Protein AF-A0A9D9QZM9-F1 (afdb_monomer_lite)

Structure (mmCIF, N/CA/C/O backbone):
data_AF-A0A9D9QZM9-F1
#
_entry.id   AF-A0A9D9QZM9-F1
#
loop_
_atom_site.group_PDB
_atom_site.id
_atom_site.type_symbol
_atom_site.label_atom_id
_atom_site.label_alt_id
_atom_site.label_comp_id
_atom_site.label_asym_id
_atom_site.label_entity_id
_atom_site.label_seq_id
_atom_site.pdbx_PDB_ins_code
_atom_site.Cartn_x
_atom_site.Cartn_y
_atom_site.Cartn_z
_atom_site.occupancy
_atom_site.B_iso_or_equiv
_atom_site.auth_seq_id
_atom_site.auth_comp_id
_atom_site.auth_asym_id
_atom_site.auth_atom_id
_atom_site.pdbx_PDB_model_num
ATOM 1 N N . MET A 1 1 ? 3.176 19.539 4.051 1.00 55.28 1 MET A N 1
ATOM 2 C CA . MET A 1 1 ? 1.906 19.740 3.320 1.00 55.28 1 MET A CA 1
ATOM 3 C C . MET A 1 1 ? 0.900 20.371 4.266 1.00 55.28 1 MET A C 1
ATOM 5 O O . MET A 1 1 ? 0.868 19.980 5.426 1.00 55.28 1 MET A O 1
ATOM 9 N N . THR A 1 2 ? 0.128 21.359 3.819 1.00 60.81 2 THR A N 1
ATOM 10 C CA . THR A 1 2 ? -0.936 21.967 4.634 1.00 60.81 2 THR A CA 1
ATOM 11 C C . THR A 1 2 ? -2.065 20.949 4.802 1.00 60.81 2 THR A C 1
ATOM 13 O O . THR A 1 2 ? -2.645 20.524 3.804 1.00 60.81 2 THR A O 1
ATOM 16 N N . LYS A 1 3 ? -2.346 20.512 6.037 1.00 71.19 3 LYS A N 1
ATOM 17 C CA . LYS A 1 3 ? -3.425 19.551 6.315 1.00 71.19 3 LYS A CA 1
ATOM 18 C C . LYS A 1 3 ? -4.782 20.231 6.103 1.00 71.19 3 LYS A C 1
ATOM 20 O O . 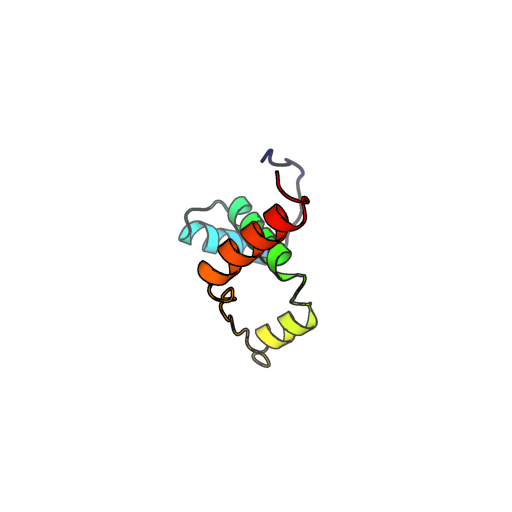LYS A 1 3 ? -5.020 21.313 6.638 1.00 71.19 3 LYS A O 1
ATOM 25 N N . SER A 1 4 ? -5.659 19.608 5.317 1.00 74.81 4 SER A N 1
ATOM 26 C CA . SER A 1 4 ? -7.058 20.036 5.214 1.00 74.81 4 SER A CA 1
ATOM 27 C C . SER A 1 4 ? -7.784 19.673 6.510 1.00 74.81 4 SER A C 1
ATOM 29 O O . SER A 1 4 ? -7.651 18.551 6.987 1.00 74.81 4 SER A O 1
ATOM 31 N N . ALA A 1 5 ? -8.544 20.606 7.083 1.00 72.25 5 ALA A N 1
ATOM 32 C CA . ALA A 1 5 ? -9.253 20.416 8.353 1.00 72.25 5 ALA A CA 1
ATOM 33 C C . ALA A 1 5 ? -10.731 20.007 8.174 1.00 72.25 5 ALA A C 1
ATOM 35 O O . ALA A 1 5 ? -11.541 20.183 9.084 1.00 72.25 5 ALA A O 1
ATOM 36 N N . ALA A 1 6 ? -11.111 19.499 6.998 1.00 76.81 6 ALA A N 1
ATOM 37 C CA . ALA A 1 6 ? -12.489 19.099 6.734 1.00 76.81 6 ALA A CA 1
ATOM 38 C C . ALA A 1 6 ? -12.841 17.790 7.476 1.00 76.81 6 ALA A C 1
ATOM 40 O O . ALA A 1 6 ? -12.133 16.793 7.309 1.00 76.81 6 ALA A O 1
ATOM 41 N N . PRO A 1 7 ? -13.930 17.750 8.267 1.00 85.12 7 PRO A N 1
ATOM 42 C CA . PRO A 1 7 ? -14.350 16.529 8.941 1.00 85.12 7 PRO A CA 1
ATOM 43 C C . PRO A 1 7 ? -14.867 15.499 7.927 1.00 85.12 7 PRO A C 1
ATOM 45 O O . PRO A 1 7 ? -15.769 15.787 7.141 1.00 85.12 7 PRO A O 1
ATOM 48 N N . ILE A 1 8 ? -14.320 14.283 7.981 1.00 87.81 8 ILE A N 1
ATOM 49 C CA . ILE A 1 8 ? -14.765 13.127 7.191 1.00 87.81 8 ILE A CA 1
ATOM 50 C C . ILE A 1 8 ? -15.302 12.038 8.120 1.00 87.81 8 ILE A C 1
ATOM 52 O O . ILE A 1 8 ? -14.768 11.815 9.205 1.00 87.81 8 ILE A O 1
ATOM 56 N N . ARG A 1 9 ? -16.376 11.359 7.704 1.00 93.06 9 ARG A N 1
ATOM 57 C CA . ARG A 1 9 ? -16.889 10.181 8.417 1.00 93.06 9 ARG A CA 1
ATOM 58 C C . ARG A 1 9 ? -16.209 8.936 7.867 1.00 93.06 9 ARG A C 1
ATOM 60 O O . ARG A 1 9 ? -16.216 8.723 6.659 1.00 93.06 9 ARG A O 1
ATOM 67 N N . LEU A 1 10 ? -15.657 8.128 8.760 1.00 92.94 10 LEU A N 1
ATOM 68 C CA . LEU A 1 10 ? -15.002 6.865 8.445 1.00 92.94 10 LEU A CA 1
ATOM 69 C C . LEU A 1 10 ? -15.671 5.731 9.219 1.00 92.94 10 LEU A C 1
ATOM 71 O O . LEU A 1 10 ? -16.349 5.969 10.219 1.00 92.94 10 LEU A O 1
ATOM 75 N N . GLN A 1 11 ? -15.492 4.507 8.731 1.00 96.75 11 GLN A N 1
ATOM 76 C CA . GLN A 1 11 ? -15.955 3.311 9.428 1.00 96.75 11 GLN A CA 1
ATOM 77 C C . GLN A 1 11 ? -15.242 3.180 10.778 1.00 96.75 11 GLN A C 1
ATOM 79 O O . GLN A 1 11 ? -14.052 3.484 10.886 1.00 96.75 11 GLN A O 1
ATOM 84 N N . GLU A 1 12 ? -15.964 2.718 11.797 1.00 96.38 12 GLU A N 1
ATOM 85 C CA . GLU A 1 12 ? -15.413 2.554 13.144 1.00 96.38 12 GLU A CA 1
ATOM 86 C C . GLU A 1 12 ? -14.243 1.563 13.157 1.00 96.38 12 GLU A C 1
ATOM 88 O O . GLU A 1 12 ? -13.182 1.877 13.693 1.00 96.38 12 GLU A O 1
ATOM 93 N N . ASP A 1 13 ? -14.383 0.434 12.462 1.00 97.38 13 ASP A N 1
ATOM 94 C CA . ASP A 1 13 ? -13.337 -0.588 12.365 1.00 97.38 13 ASP A CA 1
ATOM 95 C C . ASP A 1 13 ? -12.044 -0.033 11.747 1.00 97.38 13 ASP A C 1
ATOM 97 O O . ASP A 1 13 ? -10.943 -0.336 12.208 1.00 97.38 13 ASP A O 1
ATOM 101 N N . LEU A 1 14 ? -12.164 0.848 10.743 1.00 96.81 14 LEU A N 1
ATOM 102 C CA . LEU A 1 14 ? -11.014 1.521 10.134 1.00 96.81 14 LEU A CA 1
ATOM 103 C C . LEU A 1 14 ? -10.312 2.439 11.143 1.00 96.81 14 LEU A C 1
ATOM 105 O O . LEU A 1 14 ? -9.083 2.455 11.216 1.00 96.81 14 LEU A O 1
ATOM 109 N N . MET A 1 15 ? -11.086 3.189 11.931 1.00 96.69 15 MET A N 1
ATOM 110 C CA . MET A 1 15 ? -10.559 4.083 12.964 1.00 96.69 15 MET A CA 1
ATOM 111 C C . MET A 1 15 ? -9.834 3.296 14.062 1.00 96.69 15 MET A C 1
ATOM 113 O O . MET A 1 15 ? -8.719 3.652 14.445 1.00 96.69 15 MET A O 1
ATOM 117 N N . GLN A 1 16 ? -10.426 2.195 14.531 1.00 97.44 16 GLN A N 1
ATOM 118 C CA . GLN A 1 16 ? -9.822 1.327 15.544 1.00 97.44 16 GLN A CA 1
ATOM 119 C C . GLN A 1 16 ? -8.530 0.674 15.030 1.00 97.44 16 GLN A C 1
ATOM 121 O O . GLN A 1 16 ? -7.500 0.714 15.710 1.00 97.44 16 GLN A O 1
ATOM 126 N N . ALA A 1 17 ? -8.543 0.144 13.803 1.00 97.75 17 ALA A N 1
ATOM 127 C CA . ALA A 1 17 ? -7.357 -0.437 13.179 1.00 97.75 17 ALA A CA 1
ATOM 128 C C . ALA A 1 17 ? -6.231 0.599 13.010 1.00 97.75 17 ALA A C 1
ATOM 130 O O . ALA A 1 17 ? -5.056 0.291 13.243 1.00 97.75 17 ALA A O 1
ATOM 131 N N . ALA A 1 18 ? -6.579 1.831 12.622 1.00 97.69 18 ALA A N 1
ATOM 132 C CA . ALA A 1 18 ? -5.627 2.927 12.475 1.00 97.69 18 ALA A CA 1
ATOM 133 C C . ALA A 1 18 ? -5.027 3.355 13.818 1.00 97.69 18 ALA A C 1
ATOM 135 O O . ALA A 1 18 ? -3.831 3.630 13.877 1.00 97.69 18 ALA A O 1
ATOM 136 N N . ALA A 1 19 ? -5.818 3.377 14.895 1.00 97.31 19 ALA A N 1
ATOM 137 C CA . ALA A 1 19 ? -5.334 3.684 16.239 1.00 97.31 19 ALA A CA 1
ATOM 138 C C . ALA A 1 19 ? -4.269 2.675 16.689 1.00 97.31 19 ALA A C 1
ATOM 140 O O . ALA A 1 19 ? -3.155 3.060 17.040 1.00 97.31 19 ALA A O 1
ATOM 141 N N . LEU A 1 20 ? -4.597 1.382 16.592 1.00 97.62 20 LEU A N 1
ATOM 142 C CA . LEU A 1 20 ? -3.725 0.287 17.014 1.00 97.62 20 LEU A CA 1
ATOM 143 C C . LEU A 1 20 ? -2.426 0.243 16.199 1.00 97.62 20 LEU A C 1
ATOM 145 O O . LEU A 1 20 ? -1.328 0.095 16.735 1.00 97.62 20 LEU A O 1
ATOM 149 N N . THR A 1 21 ? -2.545 0.381 14.878 1.00 97.69 21 THR A N 1
ATOM 150 C CA . THR A 1 21 ? -1.381 0.370 13.986 1.00 97.69 21 THR A CA 1
ATOM 151 C C . THR A 1 21 ? -0.540 1.629 14.183 1.00 97.69 21 THR A C 1
ATOM 153 O O . THR A 1 21 ? 0.685 1.546 14.246 1.00 97.69 21 THR A O 1
ATOM 156 N N . GLY A 1 22 ? -1.186 2.787 14.327 1.00 97.12 22 GLY A N 1
ATOM 157 C CA . GLY A 1 22 ? -0.522 4.063 14.564 1.00 97.12 22 GLY A CA 1
ATOM 158 C C . GLY A 1 22 ? 0.312 4.041 15.840 1.00 97.12 22 GLY A C 1
ATOM 159 O O . GLY A 1 22 ? 1.483 4.408 15.796 1.00 97.12 22 GLY A O 1
ATOM 160 N N . GLU A 1 23 ? -0.229 3.506 16.939 1.00 96.56 23 GLU A N 1
ATOM 161 C CA . GLU A 1 23 ? 0.497 3.349 18.205 1.00 96.56 23 GLU A CA 1
ATOM 162 C C . GLU A 1 23 ? 1.803 2.562 18.020 1.00 96.56 23 GLU A C 1
ATOM 164 O O . GLU A 1 23 ? 2.871 3.017 18.435 1.00 96.56 23 GLU A O 1
ATOM 169 N N . ARG A 1 24 ? 1.746 1.436 17.297 1.00 96.94 24 ARG A N 1
ATOM 170 C CA . ARG A 1 24 ? 2.919 0.598 16.997 1.00 96.94 24 ARG A CA 1
ATOM 171 C C . ARG A 1 24 ? 4.001 1.330 16.199 1.00 96.94 24 ARG A C 1
ATOM 173 O O . ARG A 1 24 ? 5.180 1.020 16.354 1.00 96.94 24 ARG A O 1
ATOM 180 N N . PHE A 1 25 ? 3.614 2.251 15.320 1.00 96.00 25 PHE A N 1
ATOM 181 C CA . PHE A 1 25 ? 4.534 2.979 14.442 1.00 96.00 25 PHE A CA 1
ATOM 182 C C . PHE A 1 25 ? 4.767 4.435 14.868 1.00 96.00 25 PHE A C 1
ATOM 184 O O . PHE A 1 25 ? 5.327 5.204 14.088 1.00 96.00 25 PHE A O 1
ATOM 191 N N . HIS A 1 26 ? 4.361 4.810 16.085 1.00 96.38 26 HIS A N 1
ATOM 192 C CA . HIS A 1 26 ? 4.462 6.174 16.614 1.00 96.38 26 HIS A CA 1
ATOM 193 C C . HIS A 1 26 ? 3.809 7.234 15.707 1.00 96.38 26 HIS A C 1
ATOM 195 O O . HIS A 1 26 ? 4.351 8.319 15.501 1.00 96.38 26 HIS A O 1
ATOM 201 N N . ARG A 1 27 ? 2.635 6.910 15.156 1.00 96.25 27 ARG A N 1
ATOM 202 C CA . ARG A 1 27 ? 1.803 7.796 14.331 1.00 96.25 27 ARG A CA 1
ATOM 203 C C . ARG A 1 27 ? 0.461 8.042 15.004 1.00 96.25 27 ARG A C 1
ATOM 205 O O . ARG A 1 27 ? -0.106 7.145 15.626 1.00 96.25 27 ARG A O 1
ATOM 212 N N . SER A 1 28 ? -0.087 9.242 14.835 1.00 95.88 28 SER A N 1
ATOM 213 C CA . SER A 1 28 ? -1.494 9.481 15.157 1.00 95.88 28 SER A CA 1
ATOM 214 C C . SER A 1 28 ? -2.405 8.652 14.246 1.00 95.88 28 SER A C 1
ATOM 216 O O . SER A 1 28 ? -2.019 8.240 13.152 1.00 95.88 28 SER A O 1
ATOM 218 N N . MET A 1 29 ? -3.653 8.452 14.666 1.00 95.31 29 MET A N 1
ATOM 219 C CA . MET A 1 29 ? -4.656 7.749 13.860 1.00 95.31 29 MET A CA 1
ATOM 220 C C . MET A 1 29 ? -4.833 8.382 12.471 1.00 95.31 29 MET A C 1
ATOM 222 O O . MET A 1 29 ? -4.874 7.676 11.467 1.00 95.31 29 MET A O 1
ATOM 226 N N . ALA A 1 30 ? -4.882 9.717 12.409 1.00 93.44 30 ALA A N 1
ATOM 227 C CA . ALA A 1 30 ? -4.992 10.450 11.152 1.00 93.44 30 ALA A CA 1
ATOM 228 C C . ALA A 1 30 ? -3.769 10.217 10.252 1.00 93.44 30 ALA A C 1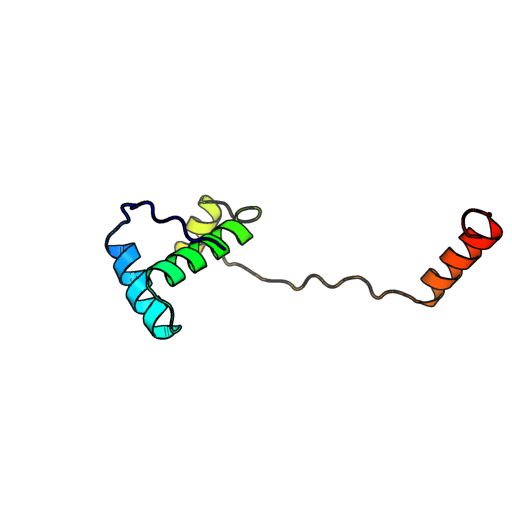
ATOM 230 O O . ALA A 1 30 ? -3.928 9.915 9.075 1.00 93.44 30 ALA A O 1
ATOM 231 N N . GLU A 1 31 ? -2.556 10.279 10.808 1.00 95.31 31 GLU A N 1
ATOM 232 C CA . GLU A 1 31 ? -1.325 9.994 10.057 1.00 95.31 31 GLU A CA 1
ATOM 233 C C . GLU A 1 31 ? -1.261 8.543 9.578 1.00 95.31 31 GLU A C 1
ATOM 235 O O . GLU A 1 31 ? -0.761 8.272 8.490 1.00 95.31 31 GLU A O 1
ATOM 240 N N . GLN A 1 32 ? -1.790 7.600 10.357 1.00 97.62 32 GLN A N 1
ATOM 241 C CA . GLN A 1 32 ? -1.853 6.203 9.949 1.00 97.62 32 GLN A CA 1
ATOM 242 C C . GLN A 1 32 ? -2.838 5.985 8.787 1.00 97.62 32 GLN A C 1
ATOM 244 O O . GLN A 1 32 ? -2.537 5.223 7.868 1.00 97.62 32 GLN A O 1
ATOM 249 N N . ILE A 1 33 ? -3.981 6.678 8.792 1.00 96.31 33 ILE A N 1
ATOM 250 C CA . ILE A 1 33 ? -4.942 6.666 7.678 1.00 96.31 33 ILE A CA 1
ATOM 251 C C . ILE A 1 33 ? -4.333 7.323 6.434 1.00 96.31 33 ILE A C 1
ATOM 253 O O . ILE A 1 33 ? -4.441 6.769 5.341 1.00 96.31 33 ILE A O 1
ATOM 257 N N . GLU A 1 34 ? -3.664 8.470 6.590 1.00 95.12 34 GLU A N 1
ATOM 258 C CA . GLU A 1 34 ? -2.942 9.139 5.500 1.00 95.12 34 GLU A CA 1
ATOM 259 C C . GLU A 1 34 ? -1.889 8.207 4.883 1.00 95.12 34 GLU A C 1
ATOM 261 O O . GLU A 1 34 ? -1.828 8.081 3.662 1.00 95.12 34 GLU A O 1
ATOM 266 N N . TYR A 1 35 ? -1.131 7.485 5.712 1.00 97.06 35 TYR A N 1
ATOM 267 C CA . TYR A 1 35 ? -0.128 6.523 5.257 1.00 97.06 35 TYR A CA 1
ATOM 268 C C . TYR A 1 35 ? -0.734 5.362 4.452 1.00 97.06 35 TYR A C 1
ATOM 270 O O . TYR A 1 35 ? -0.226 5.007 3.388 1.00 97.06 35 TYR A O 1
ATOM 278 N N 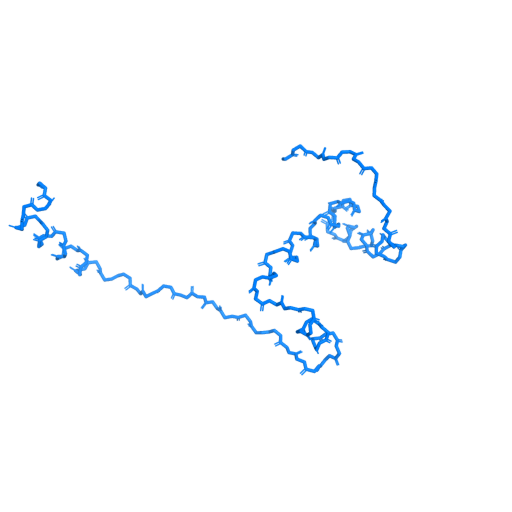. TRP A 1 36 ? -1.844 4.777 4.913 1.00 96.94 36 TRP A N 1
ATOM 279 C CA . TRP A 1 36 ? -2.555 3.751 4.140 1.00 96.94 36 TRP A CA 1
ATOM 280 C C . TRP A 1 36 ? -3.099 4.293 2.817 1.00 96.94 36 TRP A C 1
ATOM 282 O O . TRP A 1 36 ? -2.987 3.624 1.789 1.00 96.94 36 TRP A O 1
ATOM 292 N N . ALA A 1 37 ? -3.643 5.512 2.822 1.00 95.50 37 ALA A N 1
ATOM 293 C CA . ALA A 1 37 ? -4.138 6.160 1.615 1.00 95.50 37 ALA A CA 1
ATOM 294 C C . ALA A 1 37 ? -3.011 6.449 0.609 1.00 95.50 37 ALA A C 1
ATOM 296 O O . ALA A 1 37 ? -3.207 6.262 -0.591 1.00 95.50 37 ALA A O 1
ATOM 297 N N . GLU A 1 38 ? -1.835 6.875 1.074 1.00 96.56 38 GLU A N 1
ATOM 298 C CA . GLU A 1 38 ? -0.653 7.080 0.232 1.00 96.56 38 GLU A CA 1
ATOM 299 C C . GLU A 1 38 ? -0.188 5.767 -0.407 1.00 96.56 38 GLU A C 1
ATOM 301 O O . GLU A 1 38 ? -0.020 5.709 -1.625 1.00 96.56 38 GLU A O 1
ATOM 306 N N . MET A 1 39 ? -0.074 4.688 0.375 1.00 95.31 39 MET A N 1
ATOM 307 C CA . MET A 1 39 ? 0.268 3.370 -0.171 1.00 95.31 39 MET A CA 1
ATOM 308 C C . MET A 1 39 ? -0.740 2.907 -1.225 1.00 95.31 39 MET A C 1
ATOM 310 O O . MET A 1 39 ? -0.329 2.466 -2.295 1.00 95.31 39 MET A O 1
ATOM 314 N N . GLY A 1 40 ? -2.042 3.059 -0.960 1.00 94.69 40 GLY A N 1
ATOM 315 C CA . GLY A 1 40 ? -3.092 2.723 -1.921 1.00 94.69 40 GLY A CA 1
ATOM 316 C C . GLY A 1 40 ? -2.969 3.505 -3.232 1.00 94.69 40 GLY A C 1
ATOM 317 O O . GLY A 1 40 ? -3.071 2.916 -4.304 1.00 94.69 40 GLY A O 1
ATOM 318 N N . ARG A 1 41 ? -2.678 4.814 -3.171 1.00 95.69 41 ARG A N 1
ATOM 319 C CA . ARG A 1 41 ? -2.445 5.637 -4.375 1.00 95.69 41 ARG A CA 1
ATOM 320 C C . ARG A 1 41 ? -1.192 5.224 -5.142 1.00 95.69 41 ARG A C 1
ATOM 322 O O . ARG A 1 41 ? -1.204 5.273 -6.365 1.00 95.69 41 ARG A O 1
ATOM 329 N N . ASN A 1 42 ? -0.125 4.831 -4.447 1.00 94.50 42 ASN A N 1
ATOM 330 C CA . ASN A 1 42 ? 1.132 4.445 -5.091 1.00 94.50 42 ASN A CA 1
ATOM 331 C C . ASN A 1 42 ? 0.994 3.164 -5.924 1.00 94.50 42 ASN A C 1
ATOM 333 O O . ASN A 1 42 ? 1.691 3.013 -6.923 1.00 94.50 42 ASN A O 1
ATOM 337 N N . VAL A 1 43 ? 0.101 2.252 -5.529 1.00 94.31 43 VAL A N 1
ATOM 338 C CA . VAL A 1 43 ? -0.077 0.955 -6.204 1.00 94.31 43 VAL A CA 1
ATOM 339 C C . VAL A 1 43 ? -1.309 0.887 -7.107 1.00 94.31 43 VAL A C 1
ATOM 341 O O . VAL A 1 43 ? -1.451 -0.078 -7.848 1.00 94.31 43 VAL A O 1
ATOM 344 N N . SER A 1 44 ? -2.181 1.900 -7.113 1.00 94.44 44 SER A N 1
ATOM 345 C CA . SER A 1 44 ? -3.453 1.857 -7.857 1.00 94.44 44 SER A CA 1
ATOM 346 C C . SER A 1 44 ? -3.314 1.824 -9.382 1.00 94.44 44 SER A C 1
ATOM 348 O O . SER A 1 44 ? -4.294 1.589 -10.081 1.00 94.44 44 SER A O 1
ATOM 350 N N . GLN A 1 45 ? -2.117 2.076 -9.916 1.00 93.31 45 GLN A N 1
ATOM 351 C CA . GLN A 1 45 ? -1.829 1.925 -11.347 1.00 93.31 45 GLN A CA 1
ATOM 352 C C . GLN A 1 45 ? -1.531 0.474 -11.750 1.00 93.31 45 GLN A C 1
ATOM 354 O O . GLN A 1 45 ? -1.528 0.170 -12.939 1.00 93.31 45 GLN A O 1
ATOM 359 N N . VAL A 1 46 ? -1.231 -0.394 -10.778 1.00 93.94 46 VAL A N 1
ATOM 360 C CA . VAL A 1 46 ? -0.765 -1.773 -11.009 1.00 93.94 46 VAL A CA 1
ATOM 361 C C . VAL A 1 46 ? -1.578 -2.831 -10.262 1.00 93.94 46 VAL A C 1
ATOM 363 O O . VAL A 1 46 ? -1.381 -4.011 -10.521 1.00 93.94 46 VAL A O 1
ATOM 366 N N . LEU A 1 47 ? -2.453 -2.424 -9.340 1.00 95.25 47 LEU A N 1
ATOM 367 C CA . LEU A 1 47 ? -3.401 -3.286 -8.639 1.00 95.25 47 LEU A CA 1
ATOM 368 C C . LEU A 1 47 ? -4.804 -2.699 -8.758 1.00 95.25 47 LEU A C 1
ATOM 370 O O . LEU A 1 47 ? -5.003 -1.512 -8.478 1.00 95.25 47 LEU A O 1
ATOM 374 N N . ASP A 1 48 ? -5.769 -3.543 -9.103 1.00 94.88 48 ASP A N 1
ATOM 375 C CA . ASP A 1 48 ? -7.188 -3.198 -9.116 1.00 94.88 48 ASP A CA 1
ATOM 376 C C . ASP A 1 48 ? -7.962 -3.851 -7.939 1.00 94.88 48 ASP A C 1
ATOM 378 O O . ASP A 1 48 ? -7.384 -4.584 -7.124 1.00 94.88 48 ASP A O 1
ATOM 382 N N . PRO A 1 49 ? -9.263 -3.547 -7.753 1.00 94.25 49 PRO A N 1
ATOM 383 C CA . PRO A 1 49 ? -10.050 -4.135 -6.669 1.00 94.25 49 PRO A CA 1
ATOM 384 C C . PRO A 1 49 ? -10.169 -5.667 -6.712 1.00 94.25 49 PRO A C 1
ATOM 386 O O . PRO A 1 49 ? -10.234 -6.286 -5.646 1.00 94.25 49 PRO A O 1
ATOM 389 N N . ASP A 1 50 ? -10.186 -6.278 -7.898 1.00 96.25 50 ASP A N 1
ATOM 390 C CA . ASP A 1 50 ? -10.306 -7.731 -8.056 1.00 96.25 50 ASP A CA 1
ATOM 391 C C . ASP A 1 50 ? -8.981 -8.424 -7.697 1.00 96.25 50 ASP A C 1
ATOM 393 O O . ASP A 1 50 ? -8.983 -9.477 -7.043 1.00 96.25 50 ASP A O 1
ATOM 397 N N . ASP A 1 51 ? -7.846 -7.794 -8.018 1.00 96.06 51 ASP A N 1
ATOM 398 C CA . ASP A 1 51 ? -6.522 -8.221 -7.556 1.00 96.06 51 ASP A CA 1
ATOM 399 C C . ASP A 1 51 ? -6.447 -8.212 -6.023 1.00 96.06 51 ASP A C 1
ATOM 401 O O . ASP A 1 51 ? -6.053 -9.203 -5.399 1.00 96.06 51 ASP A O 1
ATOM 405 N N . LEU A 1 52 ? -6.862 -7.106 -5.392 1.00 95.00 52 LEU A N 1
ATOM 406 C CA . LEU A 1 52 ? -6.857 -6.961 -3.932 1.00 95.00 52 LEU A CA 1
ATOM 407 C C . LEU A 1 52 ? -7.772 -7.986 -3.253 1.00 95.00 52 LEU A C 1
ATOM 409 O O . LEU A 1 52 ? -7.394 -8.568 -2.230 1.00 95.00 52 LEU A O 1
ATOM 413 N N . LEU A 1 53 ? -8.947 -8.250 -3.831 1.00 96.50 53 LEU A N 1
ATOM 414 C CA . LEU A 1 53 ? -9.853 -9.287 -3.345 1.00 96.50 53 LEU A CA 1
ATOM 415 C C . LEU A 1 53 ? -9.199 -10.671 -3.436 1.00 96.50 53 LEU A C 1
ATOM 417 O O . LEU A 1 53 ? -9.182 -11.401 -2.444 1.00 96.50 53 LEU A O 1
ATOM 421 N N . SER A 1 54 ? -8.590 -11.002 -4.575 1.00 97.69 54 SER A N 1
ATOM 422 C CA . SER A 1 54 ? -7.891 -12.275 -4.786 1.00 97.69 54 SER A CA 1
ATOM 423 C C . SER A 1 54 ? -6.734 -12.468 -3.803 1.00 97.69 54 SER A C 1
ATOM 425 O O . SER A 1 54 ? -6.553 -13.559 -3.260 1.00 97.69 54 SER A O 1
ATOM 427 N N . ILE A 1 55 ? -5.975 -11.405 -3.521 1.00 96.50 55 ILE A N 1
ATOM 428 C CA . ILE A 1 55 ? -4.896 -11.416 -2.527 1.00 96.50 55 ILE A CA 1
ATOM 429 C C . ILE A 1 55 ? -5.463 -11.643 -1.119 1.00 96.50 55 ILE A C 1
ATOM 431 O O . ILE A 1 55 ? -4.979 -12.516 -0.402 1.00 96.50 55 ILE A O 1
ATOM 435 N N . SER A 1 56 ? -6.507 -10.905 -0.723 1.00 94.81 56 SER A N 1
ATOM 436 C CA . SER A 1 56 ? -7.113 -11.043 0.613 1.00 94.81 56 SER A CA 1
ATOM 437 C C . SER A 1 56 ? -7.755 -12.416 0.852 1.00 94.81 56 SER A C 1
ATOM 439 O O . SER A 1 56 ? -7.712 -12.926 1.970 1.00 94.81 56 SER A O 1
ATOM 441 N N . ALA A 1 57 ? -8.276 -13.050 -0.202 1.00 97.44 57 ALA A N 1
ATOM 442 C CA . ALA A 1 57 ? -8.813 -14.408 -0.171 1.00 97.44 57 ALA A CA 1
ATOM 443 C C .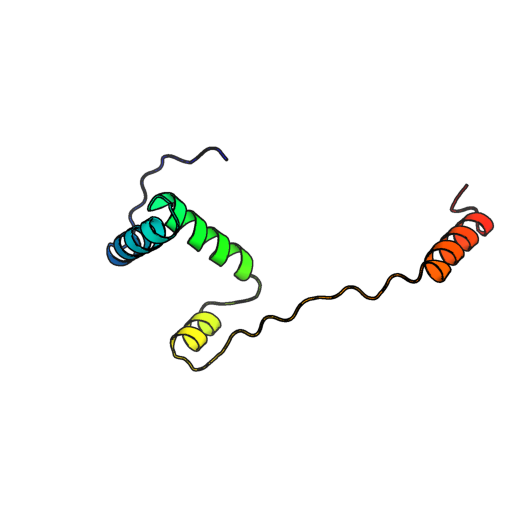 ALA A 1 57 ? -7.724 -15.502 -0.208 1.00 97.44 57 ALA A C 1
ATOM 445 O O . ALA A 1 57 ? -8.044 -16.688 -0.135 1.00 97.44 57 ALA A O 1
ATOM 446 N N . GLY A 1 58 ? -6.445 -15.130 -0.341 1.00 97.12 58 GLY A N 1
ATOM 447 C CA . GLY A 1 58 ? -5.323 -16.068 -0.447 1.00 97.12 58 GLY A CA 1
ATOM 448 C C . GLY A 1 58 ? -5.238 -16.798 -1.793 1.00 97.12 58 GLY A C 1
ATOM 449 O O . GLY A 1 58 ? -4.533 -17.799 -1.906 1.00 97.12 58 GLY A O 1
ATOM 450 N N . LEU A 1 59 ? -5.948 -16.307 -2.811 1.00 97.81 59 LEU A N 1
ATOM 451 C CA . LEU A 1 59 ? -5.984 -16.868 -4.165 1.00 97.81 59 LEU A CA 1
ATOM 452 C C . LEU A 1 59 ? -4.871 -16.306 -5.062 1.00 97.81 59 LEU A C 1
ATOM 454 O O . LEU A 1 59 ? -4.533 -16.907 -6.080 1.00 97.81 59 LEU A O 1
ATOM 458 N N . ALA A 1 60 ? -4.280 -15.176 -4.674 1.00 97.19 60 ALA A N 1
ATOM 459 C CA . ALA A 1 60 ? -3.166 -14.534 -5.362 1.00 97.19 60 ALA A CA 1
ATOM 460 C C . ALA A 1 60 ? -2.081 -14.084 -4.371 1.00 97.19 60 ALA A C 1
ATOM 462 O O . ALA A 1 60 ? -2.306 -13.982 -3.165 1.00 97.19 60 ALA A O 1
ATOM 463 N N . LYS A 1 61 ? -0.878 -13.805 -4.886 1.00 96.12 61 LYS A N 1
ATOM 464 C CA . LYS A 1 61 ? 0.253 -13.284 -4.107 1.00 96.12 61 LYS A CA 1
ATOM 465 C C . LYS A 1 61 ? 0.960 -12.167 -4.865 1.00 96.12 61 LYS A C 1
ATOM 467 O O . LYS A 1 61 ? 1.131 -12.262 -6.077 1.00 96.12 61 LYS A O 1
ATOM 472 N N . ILE A 1 62 ? 1.440 -11.160 -4.137 1.00 94.06 62 ILE A N 1
ATOM 473 C CA . ILE A 1 62 ? 2.300 -10.110 -4.692 1.00 94.06 62 ILE A CA 1
ATOM 474 C C . ILE A 1 62 ? 3.751 -10.601 -4.671 1.00 94.06 62 ILE A C 1
ATOM 476 O O . ILE A 1 62 ? 4.243 -11.062 -3.639 1.00 94.06 62 ILE A O 1
ATOM 480 N N . LYS A 1 63 ? 4.450 -10.478 -5.801 1.00 94.38 63 LYS A N 1
ATOM 481 C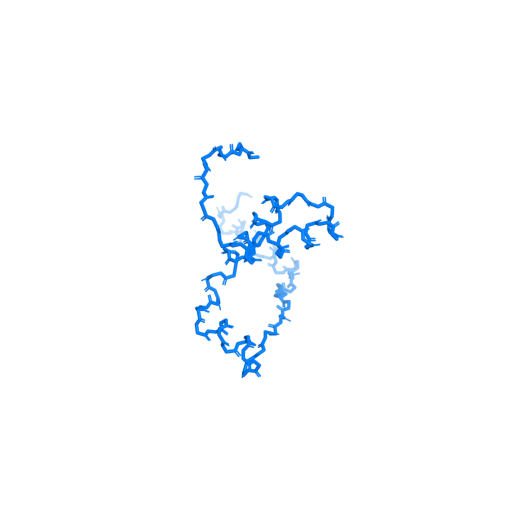 CA . LYS A 1 63 ? 5.903 -10.659 -5.891 1.00 94.38 63 LYS A CA 1
ATOM 482 C C . LYS A 1 63 ? 6.529 -9.319 -6.266 1.00 94.38 63 LYS A C 1
ATOM 484 O O . LYS A 1 63 ? 6.146 -8.733 -7.270 1.00 94.38 63 LYS A O 1
ATOM 489 N N . ILE A 1 64 ? 7.480 -8.849 -5.463 1.00 93.19 64 ILE A N 1
ATOM 490 C CA . ILE A 1 64 ? 8.245 -7.634 -5.754 1.00 93.19 64 ILE A CA 1
ATOM 491 C C . ILE A 1 64 ? 9.564 -8.037 -6.405 1.00 93.19 64 ILE A C 1
ATOM 493 O O . ILE A 1 64 ? 10.309 -8.845 -5.848 1.00 93.19 64 ILE A O 1
ATOM 497 N N . GLU A 1 65 ? 9.847 -7.468 -7.572 1.00 93.69 65 GLU A N 1
ATOM 498 C CA . GLU A 1 65 ? 11.096 -7.670 -8.302 1.00 93.69 65 GLU A CA 1
ATOM 499 C C . GLU A 1 65 ? 11.801 -6.317 -8.468 1.00 93.69 65 GLU A C 1
ATOM 501 O O . GLU A 1 65 ? 11.169 -5.356 -8.913 1.00 93.69 65 GLU A O 1
ATOM 506 N N . PRO A 1 66 ? 13.084 -6.193 -8.085 1.00 88.94 66 PRO A N 1
ATOM 507 C CA . PRO A 1 66 ? 13.824 -4.959 -8.298 1.00 88.94 66 PRO A CA 1
ATOM 508 C C . PRO A 1 66 ? 13.976 -4.671 -9.793 1.00 88.94 66 PRO A C 1
ATOM 510 O O . PRO A 1 66 ? 14.416 -5.528 -10.559 1.00 88.94 66 PRO A O 1
ATOM 513 N N . VAL A 1 67 ? 13.672 -3.441 -10.202 1.00 88.06 67 VAL A N 1
ATOM 514 C CA . VAL A 1 67 ? 14.003 -2.968 -11.547 1.00 88.06 67 VAL A CA 1
ATOM 515 C C . VAL A 1 67 ? 15.449 -2.486 -11.523 1.00 88.06 67 VAL A C 1
ATOM 517 O O . VAL A 1 67 ? 15.758 -1.439 -10.955 1.00 88.06 67 VAL A O 1
ATOM 520 N N . HIS A 1 68 ? 16.346 -3.270 -12.113 1.00 85.94 68 HIS A N 1
ATOM 521 C CA . HIS A 1 68 ? 17.730 -2.865 -12.325 1.00 85.94 68 HIS A CA 1
ATOM 522 C C . HIS A 1 68 ? 17.853 -2.198 -13.694 1.00 85.94 68 HIS A C 1
ATOM 524 O O . HIS A 1 68 ? 17.417 -2.754 -14.700 1.00 85.94 68 HIS A O 1
ATOM 530 N N . SER A 1 69 ? 18.456 -1.011 -13.740 1.00 82.06 69 SER A N 1
ATOM 531 C CA . SER A 1 69 ? 18.905 -0.438 -15.006 1.00 82.06 69 SER A CA 1
ATOM 532 C C . SER A 1 69 ? 20.012 -1.308 -15.596 1.00 82.06 69 SER A C 1
ATOM 534 O O . SER A 1 69 ? 20.835 -1.847 -14.848 1.00 82.06 69 SER A O 1
ATOM 536 N N . GLU A 1 70 ? 20.076 -1.406 -16.925 1.00 83.31 70 GLU A N 1
ATOM 537 C CA . GLU A 1 70 ? 21.259 -1.976 -17.568 1.00 83.31 70 GLU A CA 1
ATOM 538 C C . GLU A 1 70 ? 22.517 -1.219 -17.104 1.00 83.31 70 GLU A C 1
ATOM 540 O O . GLU A 1 70 ? 22.470 0.009 -16.944 1.00 83.31 70 GLU A O 1
ATOM 545 N N . PRO A 1 71 ? 23.639 -1.917 -16.847 1.00 85.81 71 PRO A N 1
ATOM 546 C CA . PRO A 1 71 ? 24.896 -1.259 -16.533 1.00 85.81 71 PRO A CA 1
ATOM 547 C C . PRO A 1 71 ? 25.256 -0.253 -17.628 1.00 85.81 71 PRO A C 1
ATOM 549 O O . PRO A 1 71 ? 25.325 -0.603 -18.806 1.00 85.81 71 PRO A O 1
ATOM 552 N N . ILE A 1 72 ? 25.507 0.996 -17.237 1.00 87.06 72 ILE A N 1
ATOM 553 C CA . ILE A 1 72 ? 26.010 2.006 -18.167 1.00 87.06 72 ILE A CA 1
ATOM 554 C C . ILE A 1 72 ? 27.438 1.613 -18.539 1.00 87.06 72 ILE A C 1
ATOM 556 O O . ILE A 1 72 ? 28.304 1.549 -17.669 1.00 87.06 72 ILE A O 1
ATOM 560 N N . ASP A 1 73 ? 27.681 1.367 -19.824 1.00 90.69 73 ASP A N 1
ATOM 561 C CA . ASP A 1 73 ? 29.024 1.210 -20.379 1.00 90.69 73 ASP A CA 1
ATOM 562 C C . 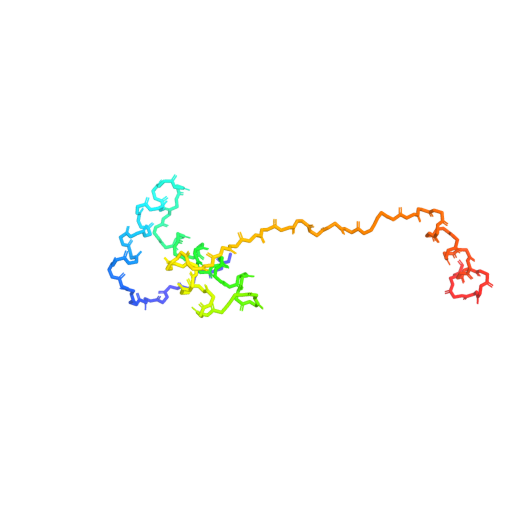ASP A 1 73 ? 29.622 2.606 -20.625 1.00 90.69 73 ASP A C 1
ATOM 564 O O . ASP A 1 73 ? 29.194 3.292 -21.563 1.00 90.69 73 ASP A O 1
ATOM 568 N N . PRO A 1 74 ? 30.609 3.055 -19.824 1.00 91.00 74 PRO A N 1
ATOM 569 C CA . PRO A 1 74 ? 31.188 4.382 -19.994 1.00 91.00 74 PRO A CA 1
ATOM 570 C C . PRO A 1 74 ? 31.831 4.545 -21.373 1.00 91.00 74 PRO A C 1
ATOM 572 O O . PRO A 1 74 ? 31.774 5.629 -21.944 1.00 91.00 74 PRO A O 1
ATOM 575 N N . GLY A 1 75 ? 32.398 3.474 -21.939 1.00 94.06 75 GLY A N 1
ATOM 576 C CA . GLY A 1 75 ? 33.020 3.500 -23.259 1.00 94.06 75 GLY A CA 1
ATOM 577 C C . GLY A 1 75 ? 32.015 3.850 -24.352 1.00 94.06 75 GLY A C 1
ATOM 578 O O . GLY A 1 75 ? 32.300 4.710 -25.185 1.00 94.06 75 GLY A O 1
ATOM 579 N N . LYS A 1 76 ? 30.813 3.260 -24.306 1.00 91.75 76 LYS A N 1
ATOM 580 C CA . LYS A 1 76 ? 29.719 3.609 -25.229 1.00 91.75 76 LYS A CA 1
ATOM 581 C C . LYS A 1 76 ? 29.249 5.048 -25.051 1.00 91.75 76 LYS A C 1
ATOM 583 O O . LYS A 1 76 ? 29.033 5.724 -26.050 1.00 91.75 76 LYS A O 1
ATOM 588 N N . VAL A 1 77 ? 29.136 5.520 -23.808 1.00 93.00 77 VAL A N 1
ATOM 589 C CA . VAL A 1 77 ? 28.739 6.908 -23.516 1.00 93.00 77 VAL A CA 1
ATOM 590 C C . VAL A 1 77 ? 29.764 7.902 -24.068 1.00 93.00 77 VAL A C 1
ATOM 592 O O . VAL A 1 77 ? 29.400 8.864 -24.734 1.00 93.00 77 VAL A O 1
ATOM 595 N N . PHE A 1 78 ? 31.060 7.676 -23.849 1.00 95.06 78 PHE A N 1
ATOM 596 C CA . PHE A 1 78 ? 32.086 8.576 -24.380 1.00 95.06 78 PHE A CA 1
ATOM 597 C C . PHE A 1 78 ? 32.193 8.506 -25.906 1.00 95.06 78 PHE A C 1
ATOM 599 O O . PHE A 1 78 ? 32.409 9.533 -26.543 1.00 95.06 78 PHE A O 1
ATOM 606 N N . GLN A 1 79 ? 31.991 7.330 -26.506 1.00 94.56 79 GLN A N 1
ATOM 607 C CA . GLN A 1 79 ? 31.948 7.197 -27.963 1.00 94.56 79 GLN A CA 1
ATOM 608 C C . GLN A 1 79 ? 30.751 7.921 -28.581 1.00 94.56 79 GLN A C 1
ATOM 610 O O . GLN A 1 79 ? 30.921 8.554 -29.619 1.00 94.56 79 GLN A O 1
ATOM 615 N N . SER A 1 80 ? 29.565 7.874 -27.962 1.00 93.19 80 SER A N 1
ATOM 616 C CA . SER A 1 80 ? 28.407 8.617 -28.472 1.00 93.19 80 SER A CA 1
ATOM 617 C C . SER A 1 80 ? 28.635 10.126 -28.397 1.00 93.19 80 SER A C 1
ATOM 619 O O . SER A 1 80 ? 28.361 10.824 -29.367 1.00 93.19 80 SER A O 1
ATOM 621 N N . LEU A 1 81 ? 29.229 10.619 -27.304 1.00 93.88 81 LEU A N 1
ATOM 622 C CA . LEU A 1 81 ? 29.596 12.033 -27.166 1.00 93.88 81 LEU A CA 1
ATOM 623 C C . LEU A 1 81 ? 30.630 12.473 -28.211 1.00 93.88 81 LEU A C 1
ATOM 625 O O . LEU A 1 81 ? 30.528 13.568 -28.761 1.00 93.88 81 LEU A O 1
ATOM 629 N N . GLU A 1 82 ? 31.624 11.630 -28.502 1.00 94.94 82 GLU A N 1
ATOM 630 C CA . GLU A 1 82 ? 32.618 11.938 -29.532 1.00 94.94 82 GLU A CA 1
ATOM 631 C C . GLU A 1 82 ? 32.007 11.911 -30.937 1.00 94.94 82 GLU A C 1
ATOM 633 O O . GLU A 1 82 ? 32.298 12.784 -31.750 1.00 94.94 82 GLU A O 1
ATOM 638 N N . ALA A 1 83 ? 31.102 10.970 -31.218 1.00 92.81 83 ALA A N 1
ATOM 639 C CA . ALA A 1 83 ? 30.366 10.943 -32.479 1.00 92.81 83 ALA A CA 1
ATOM 640 C C . ALA A 1 83 ? 29.505 12.206 -32.659 1.00 92.81 83 ALA A C 1
ATOM 642 O O . ALA A 1 83 ? 29.489 12.794 -33.741 1.00 92.81 83 ALA A O 1
ATOM 643 N N . GLU A 1 84 ? 28.841 12.666 -31.595 1.00 94.19 84 GLU A N 1
ATOM 644 C CA . GLU A 1 84 ? 28.064 13.906 -31.603 1.00 94.19 84 GLU A CA 1
ATOM 645 C C . GLU A 1 84 ? 28.955 15.138 -31.840 1.00 94.19 84 GLU A C 1
ATOM 647 O O . GLU A 1 84 ? 28.574 16.010 -32.626 1.00 94.19 84 GLU A O 1
ATOM 652 N N . ARG A 1 85 ? 30.168 15.177 -31.267 1.00 92.81 85 ARG A N 1
ATOM 653 C CA . ARG A 1 85 ? 31.166 16.231 -31.528 1.00 92.81 85 ARG A CA 1
ATOM 654 C C . ARG A 1 85 ? 31.649 16.230 -32.977 1.00 92.81 85 ARG A C 1
ATOM 656 O O . ARG A 1 85 ? 31.654 17.269 -33.630 1.00 92.81 85 ARG A O 1
ATOM 663 N N . VAL A 1 86 ? 31.998 15.060 -33.513 1.00 93.62 86 VAL A N 1
ATOM 664 C CA . VAL A 1 86 ? 32.421 14.914 -34.918 1.00 93.62 86 VAL A CA 1
ATOM 665 C C . VAL A 1 86 ? 31.298 15.312 -35.880 1.00 93.62 86 VAL A C 1
ATOM 667 O O . VAL A 1 86 ? 31.559 15.919 -36.916 1.00 93.62 86 VAL A O 1
ATOM 670 N N . SER A 1 87 ? 30.044 15.010 -35.537 1.00 92.25 87 SER A N 1
ATOM 671 C CA . SER A 1 87 ? 28.874 15.396 -36.336 1.00 92.25 87 SER A CA 1
ATOM 672 C C . SER A 1 87 ? 28.495 16.882 -36.227 1.00 92.25 87 SER A C 1
ATOM 674 O O . SER A 1 87 ? 27.619 17.336 -36.960 1.00 92.25 87 SER A O 1
ATOM 676 N N . GLY A 1 88 ? 29.135 17.640 -35.327 1.00 88.06 88 GLY A N 1
ATOM 677 C CA . GLY A 1 88 ? 28.849 19.056 -35.078 1.00 88.06 88 GLY A CA 1
ATOM 678 C C . GLY A 1 88 ? 27.554 19.322 -34.300 1.00 88.06 88 GLY A C 1
ATOM 679 O O . GLY A 1 88 ? 27.136 20.473 -34.199 1.00 88.06 88 GLY A O 1
ATOM 680 N N . ILE A 1 89 ? 26.912 18.278 -33.762 1.00 91.25 89 ILE A N 1
ATOM 681 C CA . ILE A 1 89 ? 25.752 18.392 -32.862 1.00 91.25 89 ILE A CA 1
ATOM 682 C C . ILE A 1 89 ? 26.206 18.897 -31.489 1.00 91.25 89 ILE A C 1
ATOM 684 O O . ILE A 1 89 ? 25.531 19.723 -30.873 1.00 91.25 89 ILE A O 1
ATOM 688 N N . LEU A 1 90 ? 27.362 18.414 -31.028 1.00 81.56 90 LEU A N 1
ATOM 689 C CA . LEU A 1 90 ? 28.039 18.902 -29.833 1.00 81.56 90 LEU A CA 1
ATOM 690 C C . LEU A 1 90 ? 29.207 19.822 -30.231 1.00 81.56 90 LEU A C 1
ATOM 692 O O . LEU A 1 90 ? 29.969 19.449 -31.124 1.00 81.56 90 LEU A O 1
ATOM 696 N N . PRO A 1 91 ? 29.351 21.004 -29.599 1.00 70.62 91 PRO A N 1
ATOM 697 C CA . PRO A 1 91 ? 30.472 21.911 -29.842 1.00 70.62 91 PRO A CA 1
ATOM 698 C C . PRO A 1 91 ? 31.819 21.387 -29.314 1.00 70.62 91 PRO A C 1
ATOM 700 O O . PRO A 1 91 ? 31.849 20.522 -28.400 1.00 70.62 91 PRO A O 1
#

Sequence (91 aa):
MTKSAAPIRLQEDLMQAAALTGERFHRSMAEQIEYWAEMGRNVSQVLDPDDLLSISAGLAKIKIEPVHSEPIDPGKVFQSLEAERVSGILP

Radius of gyration: 23.79 Å; chains: 1; bounding box: 50×39×54 Å

Secondary structure (DSSP, 8-state):
-PPP-------HHHHHHHHHHHHHTT--HHHHHHHHHHHHHHHTTT--HHHHHHHHTTS--------PPPPP-HHHHHHHHHHHHHTTS--

Foldseek 3Di:
DDDDPDDDDDDPVLQVVLCVVCVVVVHHSVVSVVVVVVVCVVCCVPDDPVNVVCVVVVNDDDDDDDDDDDDDDVVVVVVVVVVCVVVVVHD

pLDDT: mean 92.07, std 7.86, range [55.28, 97.81]